Protein AF-A0A3S1DRJ1-F1 (afdb_monomer_lite)

Organism: NCBI:txid1233460

Radius of gyration: 12.77 Å; chains: 1; bounding box: 35×31×33 Å

pLDDT: mean 75.03, std 15.02, range [41.19, 93.44]

Secondary structure (DSSP, 8-state):
---EEEEEEEEEE-TTS-EEEEEEEEEESS---TT-EEEE--SSSSS-EEEEEEEEEPP-S-TT-SEEEEEEE-S-STT-----EE---EEE-

Sequence (93 aa):
MESCHLLIHCEILNEMGILVSHHIRVTTHAAPEVSDLYMFSSRHIGHPLLICITGILPSAGEDDADYICEAEEVDETDHLNGTFEETDYIFID

InterPro domains:
  IPR045996 Protein of unknown function DUF5952 [PF19377] (1-91)

Foldseek 3Di:
DDKFKEWEWEFDQDPVRDTDIWTKIWIGPDDDDQQAKEWEDDPVDPDIWIKGFHDWDCDPVPPRGRIYTYIYTDDDPPPDPHDYDYTHIDTDD

Structure (mmCIF, N/CA/C/O backbone):
data_AF-A0A3S1DRJ1-F1
#
_entry.id   AF-A0A3S1DRJ1-F1
#
loop_
_atom_site.group_PDB
_atom_site.id
_atom_site.type_symbol
_atom_site.label_atom_id
_atom_site.label_alt_id
_atom_site.label_comp_id
_atom_site.label_asym_id
_atom_site.label_entity_id
_atom_site.label_seq_id
_atom_site.pdbx_PDB_ins_code
_atom_site.Cartn_x
_atom_site.Cartn_y
_atom_site.Cartn_z
_atom_site.occupancy
_atom_site.B_iso_or_equiv
_atom_site.auth_seq_id
_atom_site.auth_comp_id
_atom_site.auth_asym_id
_atom_site.auth_atom_id
_atom_site.pdbx_PDB_model_num
ATOM 1 N N . MET A 1 1 ? 20.524 -5.485 -1.350 1.00 57.09 1 MET A N 1
ATOM 2 C CA . MET A 1 1 ? 19.244 -5.552 -2.078 1.00 57.09 1 MET A CA 1
ATOM 3 C C . MET A 1 1 ? 18.961 -4.149 -2.553 1.00 57.09 1 MET A C 1
ATOM 5 O O . MET A 1 1 ? 19.269 -3.223 -1.811 1.00 57.09 1 MET A O 1
ATOM 9 N N . GLU A 1 2 ? 18.531 -3.997 -3.799 1.00 68.62 2 GLU A N 1
ATOM 10 C CA . GLU A 1 2 ? 18.104 -2.693 -4.305 1.00 68.62 2 GLU A CA 1
ATOM 11 C C . GLU A 1 2 ? 16.811 -2.316 -3.581 1.00 68.62 2 GLU A C 1
ATOM 13 O O . GLU A 1 2 ? 15.940 -3.163 -3.394 1.00 68.62 2 GLU A O 1
ATOM 18 N N . SER A 1 3 ? 16.754 -1.093 -3.066 1.00 79.50 3 SER A N 1
ATOM 19 C CA . SER A 1 3 ? 15.529 -0.523 -2.516 1.00 79.50 3 SER A CA 1
ATOM 20 C C . SER A 1 3 ? 14.684 0.042 -3.650 1.00 79.50 3 SER A C 1
ATOM 22 O O . SER A 1 3 ? 15.254 0.576 -4.601 1.00 79.50 3 SER A O 1
ATOM 24 N N . CYS A 1 4 ? 13.364 -0.021 -3.524 1.00 84.81 4 CYS A N 1
ATOM 25 C CA . CYS A 1 4 ? 12.437 0.640 -4.436 1.00 84.81 4 CYS A CA 1
ATOM 26 C C . CYS A 1 4 ? 11.534 1.623 -3.695 1.00 84.81 4 CYS A C 1
ATOM 28 O O . CYS A 1 4 ? 11.171 1.414 -2.536 1.00 84.81 4 CYS A O 1
ATOM 30 N N . HIS A 1 5 ? 11.184 2.705 -4.375 1.00 87.69 5 HIS A N 1
ATOM 31 C CA . HIS A 1 5 ? 10.331 3.763 -3.862 1.00 87.69 5 HIS A CA 1
ATOM 32 C C . HIS A 1 5 ? 8.897 3.552 -4.343 1.00 87.69 5 HIS A C 1
ATOM 34 O O . HIS A 1 5 ? 8.637 3.492 -5.545 1.00 87.69 5 HIS A O 1
ATOM 40 N N . LEU A 1 6 ? 7.959 3.448 -3.405 1.00 87.75 6 LEU A N 1
ATOM 41 C CA . LEU A 1 6 ? 6.538 3.315 -3.698 1.00 87.75 6 LEU A CA 1
ATOM 42 C C . LEU A 1 6 ? 5.822 4.619 -3.360 1.00 87.75 6 LEU A C 1
ATOM 44 O O . LEU A 1 6 ? 6.064 5.223 -2.310 1.00 87.75 6 LEU A O 1
ATOM 48 N N . LEU A 1 7 ? 4.900 5.008 -4.232 1.00 90.38 7 LEU A N 1
ATOM 49 C CA . LEU A 1 7 ? 3.872 5.998 -3.953 1.00 90.38 7 LEU A CA 1
ATOM 50 C C . LEU A 1 7 ? 2.540 5.263 -3.815 1.00 90.38 7 LEU A C 1
ATOM 52 O O . LEU A 1 7 ? 2.043 4.702 -4.786 1.00 90.38 7 LEU A O 1
ATOM 56 N N . ILE A 1 8 ? 1.973 5.246 -2.615 1.00 89.88 8 ILE A N 1
ATOM 57 C CA . ILE A 1 8 ? 0.742 4.518 -2.318 1.00 89.88 8 ILE A CA 1
ATOM 58 C C . ILE A 1 8 ? -0.404 5.510 -2.153 1.00 89.88 8 ILE A C 1
ATOM 60 O O . ILE A 1 8 ? -0.366 6.380 -1.284 1.00 89.88 8 ILE A O 1
ATOM 64 N N . HIS A 1 9 ? -1.419 5.377 -2.997 1.00 91.00 9 HIS A N 1
ATOM 65 C CA . HIS A 1 9 ? -2.674 6.106 -2.924 1.00 91.00 9 HIS A CA 1
ATOM 66 C C . HIS A 1 9 ? -3.661 5.274 -2.115 1.00 91.00 9 HIS A C 1
ATOM 68 O O . HIS A 1 9 ? -3.971 4.147 -2.495 1.00 91.00 9 HIS A O 1
ATOM 74 N N . CYS A 1 10 ? -4.148 5.819 -1.007 1.00 88.44 10 CYS A N 1
ATOM 75 C CA . CYS A 1 10 ? -5.088 5.121 -0.139 1.00 88.44 10 CYS A CA 1
ATOM 76 C C . CYS A 1 10 ? -6.206 6.040 0.337 1.00 88.44 10 CYS A C 1
ATOM 78 O O . CYS A 1 10 ? -5.993 7.234 0.538 1.00 88.44 10 CYS A O 1
ATOM 80 N N . GLU A 1 11 ? -7.400 5.487 0.518 1.00 83.31 11 GLU A N 1
ATOM 81 C CA . GLU A 1 11 ? -8.498 6.167 1.202 1.00 83.31 11 GLU A CA 1
ATOM 82 C C . GLU A 1 11 ? -8.546 5.680 2.652 1.00 83.31 11 GLU A C 1
ATOM 84 O O . GLU A 1 11 ? -8.667 4.481 2.900 1.00 83.31 11 GLU A O 1
ATOM 89 N N . ILE A 1 12 ? -8.414 6.610 3.598 1.00 79.25 12 ILE A N 1
ATOM 90 C CA . ILE A 1 12 ? -8.379 6.332 5.041 1.00 79.25 12 ILE A CA 1
ATOM 91 C C . ILE A 1 12 ? -9.613 6.954 5.680 1.00 79.25 12 ILE A C 1
ATOM 93 O O . ILE A 1 12 ? -9.981 8.093 5.358 1.00 79.25 12 ILE A O 1
ATOM 97 N N . LEU A 1 13 ? -10.252 6.234 6.598 1.00 77.38 13 LEU A N 1
ATOM 98 C CA . LEU A 1 13 ? -11.370 6.774 7.357 1.00 77.38 13 LEU A CA 1
ATOM 99 C C . LEU A 1 13 ? -10.844 7.636 8.512 1.00 77.38 13 LEU A C 1
ATOM 101 O O . LEU A 1 13 ? -10.215 7.151 9.448 1.00 77.38 13 LEU A O 1
ATOM 105 N N . ASN A 1 14 ? -11.120 8.939 8.489 1.00 76.19 14 ASN A N 1
ATOM 106 C CA . ASN A 1 14 ? -10.740 9.798 9.610 1.00 76.19 14 ASN A CA 1
ATOM 107 C C . ASN A 1 14 ? -11.666 9.609 10.831 1.00 76.19 14 ASN A C 1
ATOM 109 O O . ASN A 1 14 ? -12.724 8.984 10.758 1.00 76.19 14 ASN A O 1
ATOM 113 N N . GLU A 1 15 ? -11.320 10.244 11.955 1.00 72.44 15 GLU A N 1
ATOM 114 C CA . GLU A 1 15 ? -12.089 10.172 13.213 1.00 72.44 15 GLU A CA 1
ATOM 115 C C . GLU A 1 15 ? -13.549 10.657 13.098 1.00 72.44 15 GLU A C 1
ATOM 117 O O . GLU A 1 15 ? -14.377 10.372 13.963 1.00 72.44 15 GLU A O 1
ATOM 122 N N . MET A 1 16 ? -13.883 11.391 12.032 1.00 79.69 16 MET A N 1
ATOM 123 C CA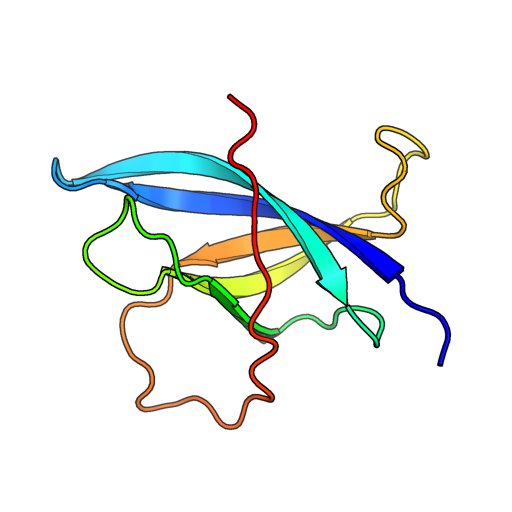 . MET A 1 16 ? -15.234 11.881 11.752 1.00 79.69 16 MET A CA 1
ATOM 124 C C . MET A 1 16 ? -16.047 10.913 10.878 1.00 79.69 16 MET A C 1
ATOM 126 O O . MET A 1 16 ? -17.196 11.219 10.550 1.00 79.69 16 MET A O 1
ATOM 130 N N . GLY A 1 17 ? -15.479 9.766 10.494 1.00 75.75 17 GLY A N 1
ATOM 131 C CA . GLY A 1 17 ? -16.110 8.788 9.608 1.00 75.75 17 GLY A CA 1
ATOM 132 C C . GLY A 1 17 ? -16.122 9.212 8.138 1.00 75.75 17 GLY A C 1
ATOM 133 O O . GLY A 1 17 ? -17.022 8.818 7.398 1.00 75.75 17 GLY A O 1
ATOM 134 N N . ILE A 1 18 ? -15.176 10.058 7.720 1.00 79.38 18 ILE A N 1
ATOM 135 C CA . ILE A 1 18 ? -15.057 10.545 6.340 1.00 79.38 18 ILE A CA 1
ATOM 136 C C . ILE A 1 18 ? -13.851 9.870 5.687 1.00 79.38 18 ILE A C 1
ATOM 138 O O . ILE A 1 18 ? -12.763 9.899 6.258 1.00 79.38 18 ILE A O 1
ATOM 142 N N . LEU A 1 19 ? -14.044 9.314 4.486 1.00 79.56 19 LEU A N 1
ATOM 143 C CA . LEU A 1 19 ? -12.950 8.819 3.650 1.00 79.56 19 LEU A CA 1
ATOM 144 C C . LEU A 1 19 ? -12.132 9.997 3.119 1.00 79.56 19 LEU A C 1
ATOM 146 O O . LEU A 1 19 ? -12.677 10.914 2.495 1.00 79.56 19 LEU A O 1
ATOM 150 N N . VAL A 1 20 ? -10.832 9.970 3.383 1.00 81.19 20 VAL A N 1
ATOM 151 C CA . VAL A 1 20 ? -9.871 10.980 2.945 1.00 81.19 20 VAL A CA 1
ATOM 152 C C . VAL A 1 20 ? -8.800 10.292 2.110 1.00 81.19 20 VAL A C 1
ATOM 154 O O . VAL A 1 20 ? -8.206 9.310 2.549 1.00 81.19 20 VAL A O 1
ATOM 157 N N . SER A 1 21 ? -8.553 10.805 0.905 1.00 83.56 21 SER A N 1
ATOM 158 C CA . SER A 1 21 ? -7.462 10.321 0.060 1.00 83.56 21 SER A CA 1
ATOM 159 C C . SER A 1 21 ? -6.119 10.789 0.616 1.00 83.56 21 SER A C 1
ATOM 161 O O . SER A 1 21 ? -5.926 11.974 0.885 1.00 83.56 21 SER A O 1
ATOM 163 N N . HIS A 1 22 ? -5.184 9.859 0.747 1.00 82.38 22 HIS A N 1
ATOM 164 C CA . HIS A 1 22 ? -3.833 10.086 1.225 1.00 82.38 22 HIS A CA 1
ATOM 165 C C . HIS A 1 22 ? -2.809 9.480 0.273 1.00 82.38 22 HIS A C 1
ATOM 167 O O . HIS A 1 22 ? -3.009 8.407 -0.300 1.00 82.38 22 HIS A O 1
ATOM 173 N N . HIS A 1 23 ? -1.675 10.166 0.160 1.00 85.12 23 HIS A N 1
ATOM 174 C CA . HIS A 1 23 ? -0.503 9.687 -0.552 1.00 85.12 23 HIS A CA 1
ATOM 175 C C . HIS A 1 23 ? 0.607 9.368 0.4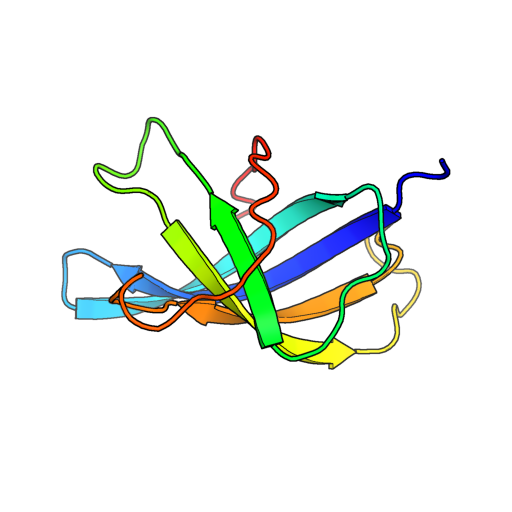46 1.00 85.12 23 HIS A C 1
ATOM 177 O O . HIS A 1 23 ? 1.041 10.230 1.215 1.00 85.12 23 HIS A O 1
ATOM 183 N N . ILE A 1 24 ? 1.064 8.120 0.428 1.00 84.50 24 ILE A N 1
ATOM 184 C CA . ILE A 1 24 ? 2.097 7.598 1.318 1.00 84.50 24 ILE A CA 1
ATOM 185 C C . ILE A 1 24 ? 3.313 7.259 0.468 1.00 84.50 24 ILE A C 1
ATOM 187 O O . ILE A 1 24 ? 3.243 6.413 -0.421 1.00 84.50 24 ILE A O 1
ATOM 191 N N . ARG A 1 25 ? 4.443 7.914 0.739 1.00 86.19 25 ARG A N 1
ATOM 192 C CA . ARG A 1 25 ? 5.728 7.549 0.132 1.00 86.19 25 ARG A CA 1
ATOM 193 C C . ARG A 1 25 ? 6.493 6.628 1.067 1.00 86.19 25 ARG A C 1
ATOM 195 O O . ARG A 1 25 ? 6.704 6.971 2.229 1.00 86.19 25 ARG A O 1
ATOM 202 N N . VAL A 1 26 ? 6.918 5.484 0.544 1.00 84.19 26 VAL A N 1
ATOM 203 C CA . VAL A 1 26 ? 7.615 4.438 1.298 1.00 84.19 26 VAL A CA 1
ATOM 204 C C . VAL A 1 26 ? 8.786 3.897 0.482 1.00 84.19 26 VAL A C 1
ATOM 206 O O . VAL A 1 26 ? 8.760 3.915 -0.745 1.00 84.19 26 VAL A O 1
ATOM 209 N N . THR A 1 27 ? 9.847 3.458 1.155 1.00 85.81 27 THR A N 1
ATOM 210 C CA . THR A 1 27 ? 10.986 2.790 0.513 1.00 85.81 27 THR A CA 1
ATOM 211 C C . THR A 1 27 ? 11.056 1.363 1.022 1.00 85.81 27 THR A C 1
ATOM 213 O O . THR A 1 27 ? 11.221 1.163 2.221 1.00 85.81 27 THR A O 1
ATOM 216 N N . THR A 1 28 ? 10.950 0.399 0.117 1.00 84.25 28 THR A N 1
ATOM 217 C CA . THR A 1 28 ? 10.876 -1.030 0.431 1.00 84.25 28 THR A CA 1
ATOM 218 C C . THR A 1 28 ? 12.080 -1.772 -0.136 1.00 84.25 28 THR A C 1
ATOM 220 O O . THR A 1 28 ? 12.821 -1.248 -0.976 1.00 84.25 28 THR A O 1
ATOM 223 N N . HIS A 1 29 ? 12.317 -3.002 0.323 1.00 83.19 29 HIS A N 1
ATOM 224 C CA . HIS A 1 29 ? 13.404 -3.848 -0.198 1.00 83.19 29 HIS A CA 1
ATOM 225 C C . HIS A 1 29 ? 12.959 -4.833 -1.285 1.00 83.19 29 HIS A C 1
ATOM 227 O O . HIS A 1 29 ? 13.783 -5.592 -1.809 1.00 83.19 29 HIS A O 1
ATOM 233 N N . ALA A 1 30 ? 11.668 -4.830 -1.605 1.00 84.25 30 ALA A N 1
ATOM 234 C CA . ALA A 1 30 ? 11.048 -5.664 -2.617 1.00 84.25 30 ALA A CA 1
ATOM 235 C C . ALA A 1 30 ? 9.988 -4.865 -3.381 1.00 84.25 30 ALA A C 1
ATOM 237 O O . ALA A 1 30 ? 9.341 -3.979 -2.817 1.00 84.25 30 ALA A O 1
ATOM 238 N N . ALA A 1 31 ? 9.823 -5.204 -4.662 1.00 87.31 31 ALA A N 1
ATOM 239 C CA . ALA A 1 31 ? 8.732 -4.689 -5.477 1.00 87.31 31 ALA A CA 1
ATOM 240 C C . ALA A 1 31 ? 7.381 -5.091 -4.857 1.00 87.31 31 ALA A C 1
ATOM 242 O O . ALA A 1 31 ? 7.289 -6.207 -4.340 1.00 87.31 31 ALA A O 1
ATOM 243 N N . PRO A 1 32 ? 6.362 -4.219 -4.915 1.00 89.00 32 PRO A N 1
ATOM 244 C CA . PRO A 1 32 ? 5.070 -4.498 -4.314 1.00 89.00 32 PRO A CA 1
ATOM 245 C C . PRO A 1 32 ? 4.319 -5.560 -5.121 1.00 89.00 32 PRO A C 1
ATOM 247 O O . PRO A 1 32 ? 4.433 -5.631 -6.350 1.00 89.00 32 PRO A O 1
ATOM 250 N N . GLU A 1 33 ? 3.489 -6.329 -4.435 1.00 90.62 33 GLU A N 1
ATOM 251 C CA . GLU A 1 33 ? 2.499 -7.235 -5.004 1.00 90.62 33 GLU A CA 1
ATOM 252 C C . GLU A 1 33 ? 1.085 -6.835 -4.560 1.00 90.62 33 GLU A C 1
ATOM 254 O O . GLU A 1 33 ? 0.862 -6.227 -3.514 1.00 90.62 33 GLU A O 1
ATOM 259 N N . VAL A 1 34 ? 0.083 -7.169 -5.377 1.00 90.12 34 VAL A N 1
ATOM 260 C CA . VAL A 1 34 ? -1.314 -7.032 -4.948 1.00 90.12 34 VAL A CA 1
ATOM 261 C C . VAL A 1 34 ? -1.537 -7.962 -3.759 1.00 90.12 34 VAL A C 1
ATOM 263 O O . VAL A 1 34 ? -1.146 -9.126 -3.804 1.00 90.12 34 VAL A O 1
ATOM 266 N N . SER A 1 35 ? -2.244 -7.475 -2.744 1.00 89.06 35 SER A N 1
ATOM 267 C CA . SER A 1 35 ? -2.400 -8.084 -1.418 1.00 89.06 35 SER A CA 1
ATOM 268 C C . SER A 1 35 ? -1.195 -7.952 -0.481 1.00 89.06 35 SER A C 1
ATOM 270 O O . SER A 1 35 ? -1.263 -8.483 0.630 1.00 89.06 35 SER A O 1
ATOM 272 N N . ASP A 1 36 ? -0.135 -7.230 -0.868 1.00 86.94 36 ASP A N 1
ATOM 273 C CA . ASP A 1 36 ? 0.899 -6.833 0.088 1.00 86.94 36 ASP A CA 1
ATOM 274 C C . ASP A 1 36 ? 0.323 -5.906 1.150 1.00 86.94 36 ASP A C 1
ATOM 276 O O . ASP A 1 36 ? -0.551 -5.073 0.891 1.00 86.94 36 ASP A O 1
ATOM 280 N N . LEU A 1 37 ? 0.840 -6.062 2.364 1.00 85.38 37 LEU A N 1
ATOM 281 C CA . LEU A 1 37 ? 0.354 -5.373 3.544 1.00 85.38 37 LEU A CA 1
ATOM 282 C C . LEU A 1 37 ? 1.446 -4.487 4.104 1.00 85.38 37 LEU A C 1
ATOM 284 O O . LEU A 1 37 ? 2.555 -4.945 4.380 1.00 85.38 37 LEU A O 1
ATOM 288 N N . TYR A 1 38 ? 1.092 -3.232 4.339 1.00 83.56 38 TYR A N 1
ATOM 289 C CA . TYR A 1 38 ? 1.991 -2.254 4.923 1.00 83.56 38 TYR A CA 1
ATOM 290 C C . TYR A 1 38 ? 1.396 -1.717 6.209 1.00 83.56 38 TYR A C 1
ATOM 292 O O . TYR A 1 38 ? 0.220 -1.357 6.261 1.00 83.56 38 TYR A O 1
ATOM 300 N N . MET A 1 39 ? 2.226 -1.659 7.248 1.00 83.31 39 MET A N 1
ATOM 301 C CA . MET A 1 39 ? 1.858 -1.071 8.526 1.00 83.31 39 MET A CA 1
ATOM 302 C C . MET A 1 39 ? 2.683 0.185 8.753 1.00 83.31 39 MET A C 1
ATOM 304 O O . MET A 1 39 ? 3.908 0.150 8.867 1.00 83.31 39 MET A O 1
ATOM 308 N N . PHE A 1 40 ? 1.976 1.292 8.867 1.00 77.88 40 PHE A N 1
ATOM 309 C CA . PHE A 1 40 ? 2.522 2.620 9.005 1.00 77.88 40 PHE A CA 1
ATOM 310 C C . PHE A 1 40 ? 2.245 3.127 10.417 1.00 77.88 40 PHE A C 1
ATOM 312 O O . PHE A 1 40 ? 1.105 3.380 10.807 1.00 77.88 40 PHE A O 1
ATOM 319 N N . SER A 1 41 ? 3.300 3.269 11.216 1.00 72.19 41 SER A N 1
ATOM 320 C CA . SER A 1 41 ? 3.216 3.859 12.549 1.00 72.19 41 SER A CA 1
ATOM 321 C C . SER A 1 41 ? 3.464 5.368 12.448 1.00 72.19 41 SER A C 1
ATOM 323 O O . SER A 1 41 ? 4.527 5.820 12.034 1.00 72.19 41 SER A O 1
ATOM 325 N N . SER A 1 42 ? 2.477 6.189 12.811 1.00 66.56 42 SER A N 1
ATOM 326 C CA . SER A 1 42 ? 2.662 7.642 12.923 1.00 66.56 42 SER A CA 1
ATOM 327 C C . SER A 1 42 ? 2.495 8.087 14.358 1.00 66.56 42 SER A C 1
ATOM 329 O O . SER A 1 42 ? 1.628 7.616 15.082 1.00 66.56 42 SER A O 1
ATOM 331 N N . ARG A 1 43 ? 3.303 9.064 14.775 1.00 60.81 43 ARG A N 1
ATOM 332 C CA . ARG A 1 43 ? 3.134 9.717 16.083 1.00 60.81 43 ARG A CA 1
ATOM 333 C C . ARG A 1 43 ? 1.897 10.618 16.139 1.00 60.81 43 ARG A C 1
ATOM 335 O O . ARG A 1 43 ? 1.535 11.061 17.225 1.00 60.81 43 ARG A O 1
ATOM 342 N N . HIS A 1 44 ? 1.303 10.929 14.988 1.00 57.38 44 HIS A N 1
ATOM 343 C CA . HIS A 1 44 ? 0.141 11.808 14.863 1.00 57.38 44 HIS A CA 1
ATOM 344 C C . HIS A 1 44 ? -1.185 11.045 14.818 1.00 57.38 44 HIS A C 1
ATOM 346 O O . HIS A 1 44 ? -2.212 11.624 15.155 1.00 57.38 44 HIS A O 1
ATOM 352 N N . ILE A 1 45 ? -1.157 9.765 14.443 1.00 62.28 45 ILE A N 1
ATOM 353 C CA . ILE A 1 45 ? -2.328 8.890 14.432 1.00 62.28 45 ILE A CA 1
ATOM 354 C C . ILE A 1 45 ? -2.234 7.998 15.669 1.00 62.28 45 ILE A C 1
ATOM 356 O O . ILE A 1 45 ? -1.208 7.376 15.923 1.00 62.28 45 ILE A O 1
ATOM 360 N N . GLY A 1 46 ? -3.285 7.976 16.491 1.00 62.56 46 GLY A N 1
ATOM 361 C CA . GLY A 1 46 ? -3.302 7.223 17.753 1.00 62.56 46 GLY A CA 1
ATOM 362 C C . GLY A 1 46 ? -3.265 5.695 17.593 1.00 62.56 46 GLY A C 1
ATOM 363 O O . GLY A 1 46 ? -3.240 4.987 18.599 1.00 62.56 46 GLY A O 1
ATOM 364 N N . HIS A 1 47 ? -3.275 5.197 16.356 1.00 70.56 47 HIS A N 1
ATOM 365 C CA . HIS A 1 47 ? -3.236 3.790 15.973 1.00 70.56 47 HIS A CA 1
ATOM 366 C C . HIS A 1 47 ? -2.343 3.604 14.728 1.00 70.56 47 HIS A C 1
ATOM 368 O O . HIS A 1 47 ? -2.185 4.546 13.947 1.00 70.56 47 HIS A O 1
ATOM 374 N N . PRO A 1 48 ? -1.717 2.426 14.548 1.00 76.44 48 PRO A N 1
ATOM 375 C CA . PRO A 1 48 ? -1.010 2.112 13.312 1.00 76.44 48 PRO A CA 1
ATOM 376 C C . PRO A 1 48 ? -2.004 2.051 12.151 1.00 76.44 48 PRO A C 1
ATOM 378 O O . PRO A 1 48 ? -3.054 1.424 12.270 1.00 76.44 48 PRO A O 1
ATOM 381 N N . LEU A 1 49 ? -1.653 2.685 11.037 1.00 80.94 49 LEU A N 1
ATOM 382 C CA . LEU A 1 49 ? -2.396 2.587 9.791 1.00 80.94 49 LEU A CA 1
ATOM 383 C C . LEU A 1 49 ? -1.970 1.303 9.083 1.00 80.94 49 LEU A C 1
ATOM 385 O O . LEU A 1 49 ? -0.791 1.129 8.770 1.00 80.94 49 LEU A O 1
ATOM 389 N N . LEU A 1 50 ? -2.918 0.418 8.819 1.00 85.38 50 LEU A N 1
ATOM 390 C CA . LEU A 1 50 ? -2.675 -0.819 8.098 1.00 85.38 50 LEU A CA 1
ATOM 391 C C . LEU A 1 50 ? -3.359 -0.728 6.744 1.00 85.38 50 LEU A C 1
ATOM 393 O O . LEU A 1 50 ? -4.556 -0.462 6.681 1.00 85.38 50 LEU A O 1
ATOM 397 N N . ILE A 1 51 ? -2.603 -0.934 5.670 1.00 87.75 51 ILE A N 1
ATOM 398 C CA . ILE A 1 51 ? -3.143 -0.890 4.313 1.00 87.75 51 ILE A CA 1
ATOM 399 C C . ILE A 1 51 ? -2.811 -2.156 3.538 1.00 87.75 51 ILE A C 1
ATOM 401 O O . ILE A 1 51 ? -1.786 -2.798 3.778 1.00 87.75 51 ILE A O 1
ATOM 405 N N . CYS A 1 52 ? -3.669 -2.473 2.576 1.00 88.75 52 CYS A N 1
ATOM 406 C CA . CYS A 1 52 ? -3.509 -3.569 1.632 1.00 88.75 52 CYS A CA 1
ATOM 407 C C . CYS A 1 52 ? -3.420 -3.014 0.211 1.00 88.75 52 CYS A C 1
ATOM 409 O O . CYS A 1 52 ? -4.290 -2.241 -0.192 1.00 88.75 52 CYS A O 1
ATOM 411 N N . ILE A 1 53 ? -2.400 -3.406 -0.554 1.00 91.44 53 ILE A N 1
ATOM 412 C CA . ILE A 1 53 ? -2.277 -3.024 -1.964 1.00 91.44 53 ILE A CA 1
ATOM 413 C C . ILE A 1 53 ? -3.370 -3.725 -2.772 1.00 91.44 53 ILE A C 1
ATOM 415 O O . ILE A 1 53 ? -3.401 -4.951 -2.875 1.00 91.44 53 ILE A O 1
ATOM 419 N N . THR A 1 54 ? -4.254 -2.953 -3.389 1.00 93.12 54 THR A N 1
ATOM 420 C CA . THR A 1 54 ? -5.350 -3.453 -4.231 1.00 93.12 54 THR A CA 1
ATOM 421 C C . THR A 1 54 ? -5.022 -3.357 -5.719 1.00 93.12 54 THR A C 1
ATOM 423 O O . THR A 1 54 ? -5.559 -4.128 -6.519 1.00 93.12 54 THR A O 1
ATOM 426 N N . GLY A 1 55 ? -4.087 -2.480 -6.093 1.00 93.44 55 GLY A N 1
ATOM 427 C CA . GLY A 1 55 ? -3.668 -2.277 -7.475 1.00 93.44 55 GLY A CA 1
ATOM 428 C C . GLY A 1 55 ? -2.240 -1.754 -7.586 1.00 93.44 55 GLY A C 1
ATOM 429 O O . GLY A 1 55 ? -1.748 -1.048 -6.713 1.00 93.44 55 GLY A O 1
ATOM 430 N N . ILE A 1 56 ? -1.570 -2.094 -8.687 1.00 92.88 56 ILE A N 1
ATOM 431 C CA . ILE A 1 56 ? -0.255 -1.551 -9.041 1.00 92.88 56 ILE A CA 1
ATOM 432 C C . ILE A 1 56 ? -0.390 -0.903 -10.412 1.00 92.88 56 ILE A C 1
ATOM 434 O O . ILE A 1 56 ? -0.715 -1.561 -11.405 1.00 92.88 56 ILE A O 1
ATOM 438 N N . LEU A 1 57 ? -0.155 0.399 -10.451 1.00 88.75 57 LEU A N 1
ATOM 439 C CA . LEU A 1 57 ? -0.215 1.217 -11.646 1.00 88.75 57 LEU A CA 1
ATOM 440 C C . LEU A 1 57 ? 1.194 1.375 -12.235 1.00 88.75 57 LEU A C 1
ATOM 442 O O . LEU A 1 57 ? 2.184 1.435 -11.498 1.00 88.75 57 LEU A O 1
ATOM 446 N N . PRO A 1 58 ? 1.318 1.457 -13.570 1.00 77.38 58 PRO A N 1
ATOM 447 C CA . PRO A 1 58 ? 2.594 1.775 -14.191 1.00 77.38 58 PRO A CA 1
ATOM 448 C C . PRO A 1 58 ? 3.070 3.153 -13.713 1.00 77.38 58 PRO A C 1
ATOM 450 O O . PRO A 1 58 ? 2.339 4.135 -13.842 1.00 77.38 58 PRO A O 1
ATOM 453 N N . SER A 1 59 ? 4.299 3.229 -13.190 1.00 72.81 59 SER A N 1
ATOM 454 C CA . SER A 1 59 ? 4.927 4.515 -12.875 1.00 72.81 59 SER A CA 1
ATOM 455 C C . SER A 1 59 ? 5.033 5.338 -14.160 1.00 72.81 59 SER A C 1
ATOM 457 O O . SER A 1 59 ? 5.634 4.908 -15.148 1.00 72.81 59 SER A O 1
ATOM 459 N N . ALA A 1 60 ? 4.420 6.523 -14.166 1.00 63.47 60 ALA A N 1
ATOM 460 C CA . ALA A 1 60 ? 4.476 7.447 -15.297 1.00 63.47 60 ALA A CA 1
ATOM 461 C C . ALA A 1 60 ? 5.829 8.185 -15.392 1.00 63.47 60 ALA A C 1
ATOM 463 O O . ALA A 1 60 ? 5.999 9.041 -16.260 1.00 63.47 60 ALA A O 1
ATOM 464 N N . GLY A 1 61 ? 6.789 7.868 -14.511 1.00 61.38 61 GLY A N 1
ATOM 465 C CA . GLY A 1 61 ? 8.029 8.630 -14.344 1.00 61.38 61 GLY A CA 1
ATOM 466 C C . GLY A 1 61 ? 7.824 9.976 -13.641 1.00 61.38 61 GLY A C 1
ATOM 467 O O . GLY A 1 61 ? 8.738 10.797 -13.619 1.00 61.38 61 GLY A O 1
ATOM 468 N N . GLU A 1 62 ? 6.633 10.211 -13.090 1.00 56.09 62 GLU A N 1
ATOM 469 C CA . GLU A 1 62 ? 6.344 11.332 -12.201 1.00 56.09 62 GLU A CA 1
ATOM 470 C C . GLU A 1 62 ? 6.674 10.911 -10.755 1.00 56.09 62 GLU A C 1
ATOM 472 O O . GLU A 1 62 ? 6.480 9.755 -10.382 1.00 56.09 62 GLU A O 1
ATOM 477 N N . ASP A 1 63 ? 7.203 11.842 -9.955 1.00 62.97 63 ASP A N 1
ATOM 478 C CA . ASP A 1 63 ? 7.451 11.701 -8.507 1.00 62.97 63 ASP A CA 1
ATOM 479 C C . ASP A 1 63 ? 8.594 10.789 -8.008 1.00 62.97 63 ASP A 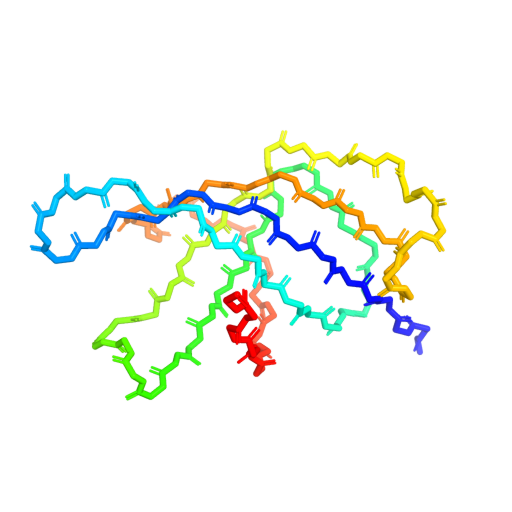C 1
ATOM 481 O O . ASP A 1 63 ? 8.639 10.485 -6.815 1.00 62.97 63 ASP A O 1
ATOM 485 N N . ASP A 1 64 ? 9.558 10.408 -8.857 1.00 74.56 64 ASP A N 1
ATOM 486 C CA . ASP A 1 64 ? 10.713 9.555 -8.482 1.00 74.56 64 ASP A CA 1
ATOM 487 C C . ASP A 1 64 ? 10.311 8.202 -7.838 1.00 74.56 64 ASP A C 1
ATOM 489 O O . ASP A 1 64 ? 11.118 7.547 -7.177 1.00 74.56 64 ASP A O 1
ATOM 493 N N . ALA A 1 65 ? 9.060 7.767 -8.030 1.00 80.69 65 ALA A N 1
ATOM 494 C CA . ALA A 1 65 ? 8.557 6.486 -7.550 1.00 80.69 65 ALA A CA 1
ATOM 495 C C . ALA A 1 65 ? 8.753 5.390 -8.606 1.00 80.69 65 ALA A C 1
ATOM 497 O O . ALA A 1 65 ? 8.368 5.540 -9.771 1.00 80.69 65 ALA A O 1
ATOM 498 N N . ASP A 1 66 ? 9.295 4.252 -8.176 1.00 84.75 66 ASP A N 1
ATOM 499 C CA . ASP A 1 66 ? 9.429 3.054 -9.006 1.00 84.75 66 ASP A CA 1
ATOM 500 C C . ASP A 1 66 ? 8.058 2.413 -9.270 1.00 84.75 66 ASP A C 1
ATOM 502 O O . ASP A 1 66 ? 7.813 1.881 -10.356 1.00 84.75 66 ASP A O 1
ATOM 506 N N . TYR A 1 67 ? 7.139 2.515 -8.302 1.00 88.19 67 TYR A N 1
ATOM 507 C CA . TYR A 1 67 ? 5.783 1.969 -8.383 1.00 88.19 67 TYR A CA 1
ATOM 508 C C . TYR A 1 67 ? 4.749 2.938 -7.808 1.00 88.19 67 TYR A C 1
ATOM 510 O O . TYR A 1 67 ? 4.963 3.540 -6.755 1.00 88.19 67 TYR A O 1
ATOM 518 N N . ILE A 1 68 ? 3.596 3.030 -8.474 1.00 90.94 68 ILE A N 1
ATOM 519 C CA . ILE A 1 68 ? 2.405 3.701 -7.945 1.00 90.94 68 ILE A CA 1
ATOM 520 C C . ILE A 1 68 ? 1.415 2.607 -7.552 1.00 90.94 68 ILE A C 1
ATOM 522 O O . ILE A 1 68 ? 1.094 1.749 -8.372 1.00 90.94 68 ILE A O 1
ATOM 526 N N . CYS A 1 69 ? 0.949 2.612 -6.310 1.00 91.88 69 CYS A N 1
ATOM 527 C CA . CYS A 1 69 ? 0.057 1.587 -5.778 1.00 91.88 69 CYS A CA 1
ATOM 528 C C . CYS A 1 69 ? -1.283 2.202 -5.380 1.00 91.88 69 CYS A C 1
ATOM 530 O O . CYS A 1 69 ? -1.318 3.288 -4.810 1.00 91.88 69 CYS A O 1
ATOM 532 N N . GLU A 1 70 ? -2.370 1.491 -5.638 1.00 92.94 70 GLU A N 1
ATOM 533 C CA . GLU A 1 70 ? -3.672 1.739 -5.022 1.00 92.94 70 GLU A CA 1
ATOM 534 C C . GLU A 1 70 ? -3.795 0.826 -3.804 1.00 92.94 70 GLU A C 1
ATOM 536 O O . GLU A 1 70 ? -3.383 -0.338 -3.856 1.00 92.94 70 GLU A O 1
ATOM 541 N N . ALA A 1 71 ? -4.321 1.350 -2.704 1.00 90.94 71 ALA A N 1
ATOM 542 C CA . ALA A 1 71 ? -4.465 0.609 -1.465 1.00 90.94 71 ALA A CA 1
ATOM 543 C C . ALA A 1 71 ? -5.704 1.030 -0.675 1.00 90.94 71 ALA A C 1
ATOM 545 O O . ALA A 1 71 ? -6.229 2.131 -0.833 1.00 90.94 71 ALA A O 1
ATOM 546 N N . GLU A 1 72 ? -6.134 0.151 0.219 1.00 88.62 72 GLU A N 1
ATOM 547 C CA . GLU A 1 72 ? -7.254 0.383 1.131 1.00 88.62 72 GLU A CA 1
ATOM 548 C C . GLU A 1 72 ? -6.808 0.151 2.574 1.00 88.62 72 GLU A C 1
ATOM 550 O O . GLU A 1 72 ? -5.968 -0.716 2.835 1.00 88.62 72 GLU A O 1
ATOM 555 N N . GLU A 1 73 ? -7.367 0.925 3.505 1.00 86.38 73 GLU A N 1
ATOM 556 C CA . GLU A 1 73 ? -7.219 0.689 4.941 1.00 86.38 73 GLU A CA 1
ATOM 557 C C . GLU A 1 73 ? -7.917 -0.617 5.356 1.00 86.38 73 GLU A C 1
ATOM 559 O O . GLU A 1 73 ? -9.011 -0.934 4.885 1.00 86.38 73 GLU A O 1
ATOM 564 N N . VAL A 1 74 ? -7.283 -1.383 6.246 1.00 84.88 74 VAL A N 1
ATOM 565 C CA . VAL A 1 74 ? -7.821 -2.643 6.775 1.00 84.88 74 VAL A CA 1
ATOM 566 C C . VAL A 1 74 ? -7.943 -2.592 8.304 1.00 84.88 74 VAL A C 1
ATOM 568 O O . VAL A 1 74 ? -6.976 -2.313 9.008 1.00 84.88 74 VAL A O 1
ATOM 571 N N . ASP A 1 75 ? -9.141 -2.897 8.815 1.00 72.12 75 ASP A N 1
ATOM 572 C CA . ASP A 1 75 ? -9.508 -2.740 10.236 1.00 72.12 75 ASP A CA 1
ATOM 573 C C . ASP A 1 75 ? -8.879 -3.784 11.187 1.00 72.12 75 ASP A C 1
ATOM 575 O O . ASP A 1 75 ? -8.707 -3.511 12.376 1.00 72.12 75 ASP A O 1
ATOM 579 N N . GLU A 1 76 ? -8.541 -4.994 10.715 1.00 62.75 76 GLU A N 1
ATOM 580 C CA . GLU A 1 76 ? -8.106 -6.101 11.585 1.00 62.75 76 GLU A CA 1
ATOM 581 C C . GLU A 1 76 ? -6.878 -6.856 11.048 1.00 62.75 76 GLU A C 1
ATOM 583 O O . GLU A 1 76 ? -6.796 -7.238 9.880 1.00 62.75 76 GLU A O 1
ATOM 588 N N . THR A 1 77 ? -5.933 -7.150 11.948 1.00 56.69 77 THR A N 1
ATOM 589 C CA . THR A 1 77 ? -4.746 -7.983 11.682 1.00 56.69 77 THR A CA 1
ATOM 590 C C . THR A 1 77 ? -5.037 -9.485 11.691 1.00 56.69 77 THR A C 1
ATOM 592 O O . THR A 1 77 ? -4.171 -10.281 11.319 1.00 56.69 77 THR A O 1
ATOM 595 N N . ASP A 1 78 ? -6.249 -9.890 12.084 1.00 48.06 78 ASP A N 1
ATOM 596 C CA . ASP A 1 78 ? -6.615 -11.276 12.404 1.00 48.06 78 ASP A CA 1
ATOM 597 C C . ASP A 1 78 ? -6.570 -12.239 11.203 1.00 48.06 78 ASP A C 1
ATOM 599 O O . ASP A 1 78 ? -6.764 -13.444 11.371 1.00 48.06 78 ASP A O 1
ATOM 603 N N . HIS A 1 79 ? -6.325 -11.754 9.981 1.00 45.53 79 HIS A N 1
ATOM 604 C CA . HIS A 1 79 ? -6.241 -12.573 8.761 1.00 45.53 79 HIS A CA 1
ATOM 605 C C . HIS A 1 79 ? -4.896 -12.460 8.017 1.00 45.53 79 HIS A C 1
ATOM 607 O O . HIS A 1 79 ? -4.761 -12.969 6.903 1.00 45.53 79 HIS A O 1
ATOM 613 N N . LEU A 1 80 ? -3.880 -11.824 8.607 1.00 50.56 80 LEU A N 1
ATOM 614 C CA . LEU A 1 80 ? -2.706 -11.381 7.852 1.00 50.56 80 LEU A CA 1
ATOM 615 C C . LEU A 1 80 ? -1.486 -12.295 8.044 1.00 50.56 80 LEU A C 1
ATOM 617 O O . LEU A 1 80 ? -0.722 -12.168 8.997 1.00 50.56 80 LEU A O 1
ATOM 621 N N . ASN A 1 81 ? -1.258 -13.182 7.071 1.00 43.91 81 ASN A N 1
ATOM 622 C CA . ASN A 1 81 ? 0.020 -13.878 6.851 1.00 43.91 81 ASN A CA 1
ATOM 623 C C . ASN A 1 81 ? 0.988 -12.994 6.027 1.00 43.91 81 ASN A C 1
ATOM 625 O O . ASN A 1 81 ? 1.513 -13.431 5.004 1.00 4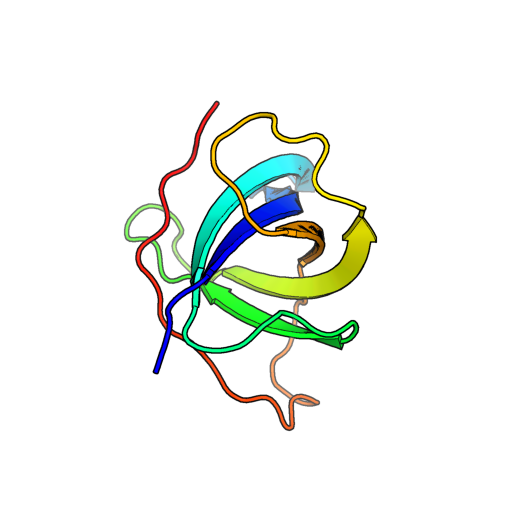3.91 81 ASN A O 1
ATOM 629 N N . GLY A 1 82 ? 1.175 -11.734 6.430 1.00 45.56 82 GLY A N 1
ATOM 630 C CA . GLY A 1 82 ? 1.957 -10.739 5.685 1.00 45.56 82 GLY A CA 1
ATOM 631 C C . GLY A 1 82 ? 3.316 -10.428 6.312 1.00 45.56 82 GLY A C 1
ATOM 632 O O . GLY A 1 82 ? 3.482 -10.490 7.531 1.00 45.56 82 GLY A O 1
ATOM 633 N N . THR A 1 83 ? 4.292 -10.075 5.476 1.00 48.06 83 THR A N 1
ATOM 634 C CA . THR A 1 83 ? 5.560 -9.480 5.920 1.00 48.06 83 THR A CA 1
ATOM 635 C C . THR A 1 83 ? 5.309 -8.002 6.197 1.00 48.06 83 THR A C 1
ATOM 637 O O . THR A 1 83 ? 4.932 -7.273 5.291 1.00 48.06 83 THR A O 1
ATOM 640 N N . PHE A 1 84 ? 5.495 -7.560 7.439 1.00 53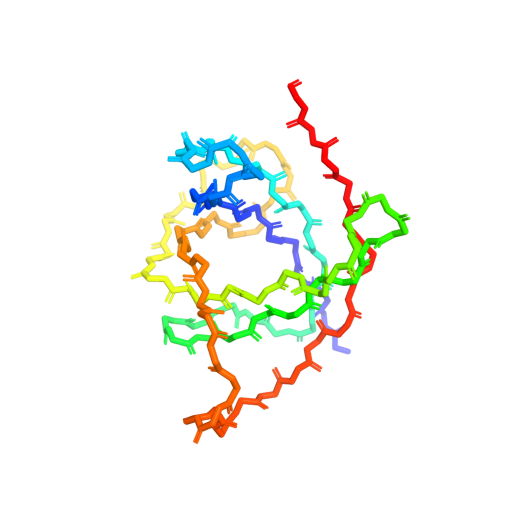.22 84 PHE A N 1
ATOM 641 C CA . PHE A 1 84 ? 5.316 -6.158 7.813 1.00 53.22 84 PHE A CA 1
ATOM 642 C C . PHE A 1 84 ? 6.624 -5.397 7.584 1.00 53.22 84 PHE A C 1
ATOM 644 O O . PHE A 1 84 ? 7.615 -5.669 8.266 1.00 53.22 84 PHE A O 1
ATOM 651 N N . GLU A 1 85 ? 6.635 -4.438 6.659 1.00 53.88 85 GLU A N 1
ATOM 652 C CA . GLU A 1 85 ? 7.702 -3.436 6.596 1.00 53.88 85 GLU A CA 1
ATOM 653 C C . GLU A 1 85 ? 7.277 -2.199 7.397 1.00 53.88 85 GLU A C 1
ATOM 655 O O . GLU A 1 85 ? 6.362 -1.473 7.014 1.00 53.88 85 GLU A O 1
ATOM 660 N N . GLU A 1 86 ? 7.929 -1.974 8.542 1.00 53.62 86 GLU A N 1
ATOM 661 C CA . GLU A 1 86 ? 7.789 -0.733 9.308 1.00 53.62 86 GLU A CA 1
ATOM 662 C C . GLU A 1 86 ? 8.594 0.350 8.595 1.00 53.62 86 GLU A C 1
ATOM 664 O O . GLU A 1 86 ? 9.818 0.252 8.487 1.00 53.62 86 GLU A O 1
ATOM 669 N N . THR A 1 87 ? 7.916 1.370 8.077 1.00 53.47 87 THR A N 1
ATOM 670 C CA . THR A 1 87 ? 8.592 2.487 7.415 1.00 53.47 87 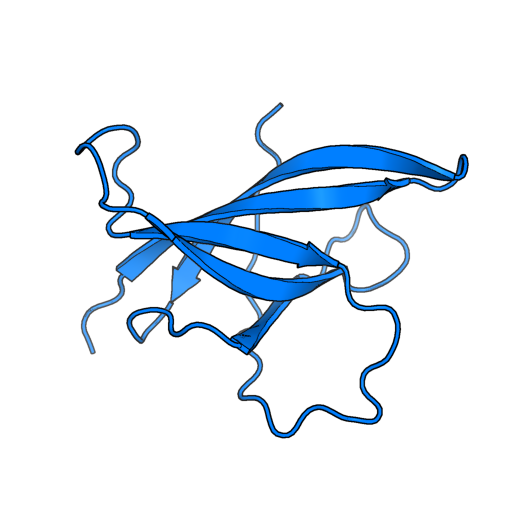THR A CA 1
ATOM 671 C C . THR A 1 87 ? 8.026 3.820 7.873 1.00 53.47 87 THR A C 1
ATOM 673 O O . THR A 1 87 ? 6.811 4.011 7.940 1.00 53.47 87 THR A O 1
ATOM 676 N N . ASP A 1 88 ? 8.930 4.757 8.159 1.00 53.69 88 ASP A N 1
ATOM 677 C CA . ASP A 1 88 ? 8.592 6.158 8.375 1.00 53.69 88 ASP A CA 1
ATOM 678 C C . ASP A 1 88 ? 7.976 6.727 7.090 1.00 53.69 88 ASP A C 1
ATOM 680 O O . ASP A 1 88 ? 8.607 6.724 6.032 1.00 53.69 88 ASP A O 1
ATOM 684 N N . TYR A 1 89 ? 6.752 7.238 7.179 1.00 53.75 89 TYR A N 1
ATOM 685 C CA . TYR A 1 89 ? 6.059 7.850 6.053 1.00 53.75 89 TYR A CA 1
ATOM 686 C C . TYR A 1 89 ? 5.831 9.340 6.285 1.00 53.75 89 TYR A C 1
ATOM 688 O O . TYR A 1 89 ? 5.695 9.815 7.415 1.00 53.75 89 TYR A O 1
ATOM 696 N N . ILE A 1 90 ? 5.792 10.091 5.187 1.00 49.72 90 ILE A N 1
ATOM 697 C CA . ILE A 1 90 ? 5.496 11.522 5.186 1.00 49.72 90 ILE A CA 1
ATOM 698 C C . ILE A 1 90 ? 4.148 11.702 4.498 1.00 49.72 90 ILE A C 1
ATOM 700 O O . ILE A 1 90 ? 3.999 11.328 3.337 1.00 49.72 90 ILE A O 1
ATOM 704 N N . PHE A 1 91 ? 3.184 12.289 5.209 1.00 48.84 91 PHE A N 1
ATOM 705 C CA . PHE A 1 91 ? 1.970 12.806 4.586 1.00 48.84 91 PHE A CA 1
ATOM 706 C C . PHE A 1 91 ? 2.340 13.966 3.661 1.00 48.84 91 PHE A C 1
ATOM 708 O O . PHE A 1 91 ? 2.950 14.942 4.107 1.00 48.84 91 PHE A O 1
ATOM 715 N N . ILE A 1 92 ? 1.974 13.852 2.388 1.00 47.06 92 ILE A N 1
ATOM 716 C CA . ILE A 1 92 ? 2.038 14.952 1.426 1.00 47.06 92 ILE A CA 1
ATOM 717 C C . ILE A 1 92 ? 0.589 15.344 1.132 1.00 47.06 92 ILE A C 1
ATOM 719 O O . ILE A 1 92 ? -0.162 14.532 0.594 1.00 47.06 92 ILE A O 1
ATOM 723 N N . ASP A 1 93 ? 0.218 16.543 1.578 1.00 41.19 93 ASP A N 1
ATOM 724 C CA . ASP A 1 93 ? -1.086 17.200 1.388 1.00 41.19 93 ASP A CA 1
ATOM 725 C C . ASP A 1 93 ? -1.081 18.006 0.075 1.00 41.19 93 ASP A C 1
ATOM 727 O O . ASP A 1 93 ? -0.053 18.685 -0.185 1.00 41.19 93 ASP A O 1
#